Protein AF-A0A1N6GEG0-F1 (afdb_monomer)

pLDDT: mean 94.25, std 6.32, range [64.06, 98.5]

Structure (mmCIF, N/CA/C/O backbone):
data_AF-A0A1N6GEG0-F1
#
_entry.id   AF-A0A1N6GEG0-F1
#
loop_
_atom_site.group_PDB
_atom_site.id
_atom_site.type_symbol
_atom_site.label_atom_id
_atom_site.label_alt_id
_atom_site.label_comp_id
_atom_site.label_asym_id
_atom_site.label_entity_id
_atom_site.label_seq_id
_atom_site.pdbx_PDB_ins_code
_atom_site.Cartn_x
_atom_site.Cartn_y
_atom_site.Cartn_z
_atom_site.occupancy
_atom_site.B_iso_or_equiv
_atom_site.auth_seq_id
_atom_site.auth_comp_id
_atom_site.auth_asym_id
_atom_site.auth_atom_id
_atom_site.pdbx_PDB_model_num
ATOM 1 N N . MET A 1 1 ? 0.188 -4.702 19.511 1.00 68.75 1 MET A N 1
ATOM 2 C CA . MET A 1 1 ? 0.345 -5.515 18.289 1.00 68.75 1 MET A CA 1
ATOM 3 C C . MET A 1 1 ? 1.797 -5.914 18.190 1.00 68.75 1 MET A C 1
ATOM 5 O O . MET A 1 1 ? 2.647 -5.086 18.499 1.00 68.75 1 MET A O 1
ATOM 9 N N . GLU A 1 2 ? 2.068 -7.158 17.812 1.00 83.69 2 GLU A N 1
ATOM 10 C CA . GLU A 1 2 ? 3.415 -7.536 17.383 1.00 83.69 2 GLU A CA 1
ATOM 11 C C . GLU A 1 2 ? 3.713 -6.841 16.046 1.00 83.69 2 GLU A C 1
ATOM 13 O O . GLU A 1 2 ? 2.795 -6.726 15.226 1.00 83.69 2 GLU A O 1
ATOM 18 N N . PRO A 1 3 ? 4.943 -6.354 15.819 1.00 87.31 3 PRO A N 1
ATOM 19 C CA . PRO A 1 3 ? 5.334 -5.847 14.512 1.00 87.31 3 PRO A CA 1
ATOM 20 C C . PRO A 1 3 ? 5.181 -6.929 13.439 1.00 87.31 3 PRO A C 1
ATOM 22 O O . PRO A 1 3 ? 5.507 -8.093 13.679 1.00 87.31 3 PRO A O 1
ATOM 25 N N . LEU A 1 4 ? 4.712 -6.538 12.254 1.00 93.06 4 LEU A N 1
ATOM 26 C CA . LEU A 1 4 ? 4.726 -7.420 11.088 1.00 93.06 4 LEU A CA 1
ATOM 27 C C . LEU A 1 4 ? 6.174 -7.694 10.676 1.00 93.06 4 LEU A C 1
ATOM 29 O O . LEU A 1 4 ? 7.019 -6.799 10.727 1.00 93.06 4 LEU A O 1
ATOM 33 N N . THR A 1 5 ? 6.451 -8.914 10.229 1.00 95.81 5 THR A N 1
ATOM 34 C CA . THR A 1 5 ? 7.721 -9.236 9.566 1.00 95.81 5 THR A CA 1
ATOM 35 C C . THR A 1 5 ? 7.554 -9.185 8.053 1.00 95.81 5 THR A C 1
ATOM 37 O O . THR A 1 5 ? 6.439 -9.190 7.533 1.00 95.81 5 THR A O 1
ATOM 40 N N . LEU A 1 6 ? 8.657 -9.147 7.312 1.00 96.94 6 LEU A N 1
ATOM 41 C CA . LEU A 1 6 ? 8.575 -9.269 5.859 1.00 96.94 6 LEU A CA 1
ATOM 42 C C . LEU A 1 6 ? 8.016 -10.647 5.482 1.00 96.94 6 LEU A C 1
ATOM 44 O O . LEU A 1 6 ? 8.382 -11.664 6.076 1.00 96.94 6 LEU A O 1
ATOM 48 N N . ALA A 1 7 ? 7.111 -10.664 4.508 1.00 97.69 7 ALA A N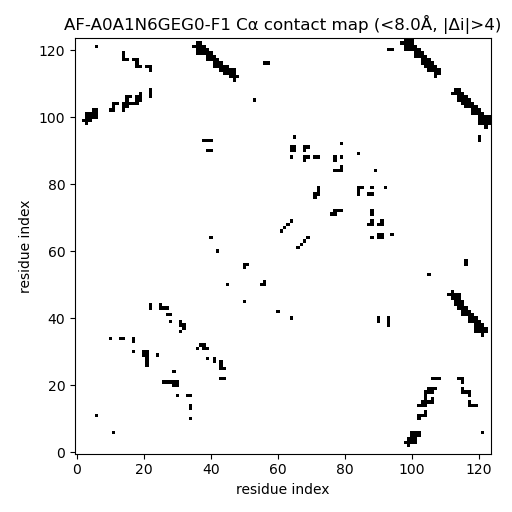 1
ATOM 49 C CA . ALA A 1 7 ? 6.661 -11.886 3.858 1.00 97.69 7 ALA A CA 1
ATOM 50 C C . ALA A 1 7 ? 7.811 -12.511 3.041 1.00 97.69 7 ALA A C 1
ATOM 52 O O . ALA A 1 7 ? 8.759 -11.793 2.696 1.00 97.69 7 ALA A O 1
ATOM 53 N N . PRO A 1 8 ? 7.739 -13.817 2.711 1.00 97.50 8 PRO A N 1
ATOM 54 C CA . PRO A 1 8 ? 8.738 -14.485 1.877 1.00 97.50 8 PRO A CA 1
ATOM 55 C C . PRO A 1 8 ? 8.991 -13.756 0.554 1.00 97.50 8 PRO A C 1
ATOM 57 O O . PRO A 1 8 ? 8.095 -13.097 0.030 1.00 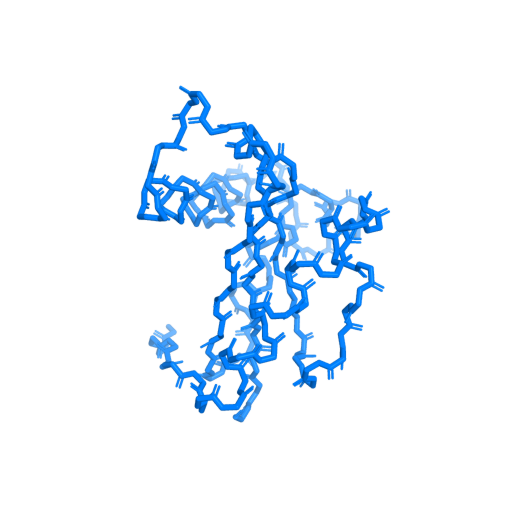97.50 8 PRO A O 1
ATOM 60 N N . GLU A 1 9 ? 10.186 -13.927 -0.015 1.00 97.56 9 GLU A N 1
ATOM 61 C CA . GLU A 1 9 ? 10.614 -13.254 -1.253 1.00 97.56 9 GLU A CA 1
ATOM 62 C C . GLU A 1 9 ? 9.605 -13.414 -2.400 1.00 97.56 9 GLU A C 1
ATOM 64 O O . GLU A 1 9 ? 9.265 -12.433 -3.050 1.00 97.56 9 GLU A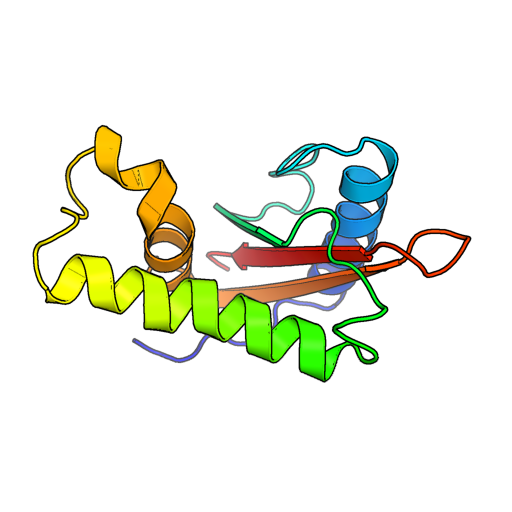 O 1
ATOM 69 N N . GLU A 1 10 ? 9.016 -14.603 -2.566 1.00 97.81 10 GLU A N 1
ATOM 70 C CA . GLU A 1 10 ? 7.952 -14.857 -3.550 1.00 97.81 10 GLU A CA 1
ATOM 71 C C . GLU A 1 10 ? 6.775 -13.871 -3.422 1.00 97.81 10 GLU A C 1
ATOM 73 O O . GLU A 1 10 ? 6.252 -13.378 -4.421 1.00 97.81 10 GLU A O 1
ATOM 78 N N . LYS A 1 11 ? 6.364 -13.548 -2.188 1.00 98.12 11 LYS A N 1
ATOM 79 C CA . LYS A 1 11 ? 5.290 -12.582 -1.929 1.00 98.12 11 LYS A CA 1
ATOM 80 C C . LYS A 1 11 ? 5.737 -11.154 -2.210 1.00 98.12 11 LYS A C 1
ATOM 82 O O . LYS A 1 11 ? 4.934 -10.397 -2.740 1.00 98.12 11 LYS A O 1
ATOM 87 N N . GLN A 1 12 ? 6.993 -10.809 -1.915 1.00 97.81 12 GLN A N 1
ATOM 88 C CA . GLN A 1 12 ? 7.559 -9.501 -2.269 1.00 97.81 12 GLN A CA 1
ATOM 89 C C . GLN A 1 12 ? 7.533 -9.302 -3.787 1.00 97.81 12 GLN A C 1
ATOM 91 O O . GLN A 1 12 ? 6.917 -8.359 -4.275 1.00 97.81 12 GLN A O 1
ATOM 96 N N . THR A 1 13 ? 8.082 -10.261 -4.541 1.00 98.06 13 THR A N 1
ATOM 97 C CA . THR A 1 13 ? 8.097 -10.223 -6.009 1.00 98.06 13 THR A CA 1
ATOM 98 C C . THR A 1 13 ? 6.690 -10.199 -6.601 1.00 98.06 13 THR A C 1
ATOM 100 O O . THR A 1 13 ? 6.438 -9.492 -7.577 1.00 98.06 13 THR A O 1
ATOM 103 N N . CYS A 1 14 ? 5.750 -10.949 -6.018 1.00 98.31 14 CYS A N 1
ATOM 104 C CA . CYS A 1 14 ? 4.364 -10.908 -6.464 1.00 98.31 14 CYS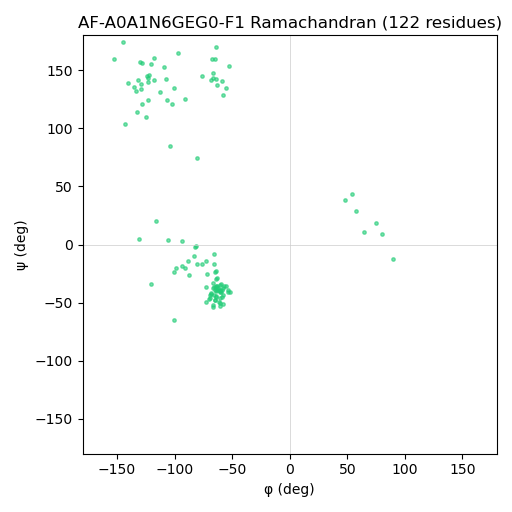 A CA 1
ATOM 105 C C . CYS A 1 14 ? 3.738 -9.525 -6.238 1.00 98.31 14 CYS A C 1
ATOM 107 O O . CYS A 1 14 ? 3.103 -9.001 -7.149 1.00 98.31 14 CYS A O 1
ATOM 109 N N . THR A 1 15 ? 3.944 -8.905 -5.071 1.00 98.12 15 THR A N 1
ATOM 110 C CA . THR A 1 15 ? 3.414 -7.566 -4.779 1.00 98.12 15 THR A CA 1
ATOM 111 C C . THR A 1 15 ? 4.040 -6.485 -5.665 1.00 98.12 15 THR A C 1
ATOM 113 O O . THR A 1 15 ? 3.319 -5.588 -6.103 1.00 98.12 15 THR A O 1
ATOM 116 N N . ASP A 1 16 ? 5.330 -6.582 -6.005 1.00 97.12 16 ASP A N 1
ATOM 117 C CA . ASP A 1 16 ? 5.960 -5.713 -7.011 1.00 97.12 16 ASP A CA 1
ATOM 118 C C . ASP A 1 16 ? 5.259 -5.829 -8.368 1.00 97.12 16 ASP A C 1
ATOM 120 O O . ASP A 1 16 ? 4.831 -4.822 -8.941 1.00 97.12 16 ASP A O 1
ATOM 124 N N . LYS A 1 17 ? 5.077 -7.063 -8.861 1.00 98.00 17 LYS A N 1
ATOM 125 C CA . LYS A 1 17 ? 4.381 -7.310 -10.130 1.00 98.00 17 LYS A CA 1
ATOM 126 C C . LYS A 1 17 ? 2.952 -6.767 -10.090 1.00 98.00 17 LYS A C 1
ATOM 128 O O . LYS A 1 17 ? 2.524 -6.100 -11.025 1.00 98.00 17 LYS A O 1
ATOM 133 N N . GLN A 1 18 ? 2.240 -7.021 -8.999 1.00 98.00 18 GLN A N 1
ATOM 134 C CA . GLN A 1 18 ? 0.871 -6.570 -8.799 1.00 98.00 18 GLN A CA 1
ATOM 135 C C . GLN A 1 18 ? 0.756 -5.041 -8.844 1.00 98.00 18 GLN A C 1
ATOM 137 O O . GLN A 1 18 ? -0.165 -4.523 -9.465 1.00 98.00 18 GLN A O 1
ATOM 142 N N . ALA A 1 19 ? 1.703 -4.311 -8.243 1.00 97.38 19 ALA A N 1
ATOM 143 C CA . ALA A 1 19 ? 1.747 -2.852 -8.341 1.00 97.38 19 ALA A CA 1
ATOM 144 C C . ALA A 1 19 ? 1.943 -2.380 -9.793 1.00 97.38 19 ALA A C 1
ATOM 146 O O . ALA A 1 19 ? 1.344 -1.388 -10.204 1.00 97.38 19 ALA A O 1
ATOM 147 N N . GLY A 1 20 ? 2.752 -3.094 -10.580 1.00 96.94 20 GLY A N 1
ATOM 148 C CA . GLY A 1 20 ? 2.922 -2.819 -12.006 1.00 96.94 20 GLY A CA 1
ATOM 149 C C . GLY A 1 20 ? 1.677 -3.120 -12.839 1.00 96.94 20 GLY A C 1
ATOM 150 O O . GLY A 1 20 ? 1.309 -2.313 -13.693 1.00 96.94 20 GLY A O 1
ATOM 151 N N . ASP A 1 21 ? 0.996 -4.229 -12.562 1.00 97.69 21 ASP A N 1
ATOM 152 C CA . ASP A 1 21 ? -0.244 -4.596 -13.248 1.00 97.69 21 ASP A CA 1
ATOM 153 C C . ASP A 1 21 ? -1.372 -3.592 -12.926 1.00 97.69 21 ASP A C 1
ATOM 155 O O . ASP A 1 21 ? -2.058 -3.109 -13.828 1.00 97.69 21 ASP A O 1
ATOM 159 N N . ASP A 1 22 ? -1.517 -3.197 -11.655 1.00 97.69 22 ASP A N 1
ATOM 160 C CA . ASP A 1 22 ? -2.492 -2.186 -11.224 1.00 97.69 22 ASP A CA 1
ATOM 161 C C . ASP A 1 22 ? -2.201 -0.803 -11.833 1.00 97.69 22 ASP A C 1
ATOM 163 O O . ASP A 1 22 ? -3.131 -0.078 -12.203 1.00 97.69 22 ASP A O 1
ATOM 167 N N . LEU A 1 23 ? -0.919 -0.443 -11.986 1.00 96.81 23 LEU A N 1
ATOM 168 C CA . LEU A 1 23 ? -0.504 0.768 -12.695 1.00 96.81 23 LEU A CA 1
ATOM 169 C C . LEU A 1 23 ? -0.886 0.716 -14.177 1.00 96.81 23 LEU A C 1
ATOM 171 O O . LEU A 1 23 ? -1.395 1.705 -14.706 1.00 96.81 23 LEU A O 1
ATOM 175 N N . ALA A 1 24 ? -0.640 -0.415 -14.842 1.00 96.00 24 ALA A N 1
ATOM 176 C CA . ALA A 1 24 ? -0.930 -0.600 -16.261 1.00 96.00 24 ALA A CA 1
ATOM 177 C C . ALA A 1 24 ? -2.438 -0.534 -16.553 1.00 96.00 24 ALA A C 1
ATOM 179 O O . ALA A 1 24 ? -2.853 0.079 -17.537 1.00 96.00 24 ALA A O 1
ATOM 180 N N . GLU A 1 25 ? -3.261 -1.106 -15.672 1.00 96.31 25 GLU A N 1
ATOM 181 C CA . GLU A 1 25 ? -4.724 -1.036 -15.764 1.00 96.31 25 GLU A CA 1
ATOM 182 C C . GLU A 1 25 ? -5.316 0.253 -15.186 1.00 96.31 25 GLU A C 1
ATOM 184 O O . GLU A 1 25 ? -6.504 0.529 -15.369 1.00 96.31 25 GLU A O 1
ATOM 189 N N . ASN A 1 26 ? -4.499 1.054 -14.496 1.00 95.31 26 ASN A N 1
ATOM 190 C CA . ASN A 1 26 ? -4.919 2.261 -13.797 1.00 95.31 26 ASN A CA 1
ATOM 191 C C . ASN A 1 26 ? -6.080 1.991 -12.814 1.00 95.31 26 ASN A C 1
ATOM 193 O O . ASN A 1 26 ? -7.050 2.754 -12.740 1.00 95.31 26 ASN A O 1
ATOM 197 N N . LYS A 1 27 ? -5.996 0.888 -12.060 1.00 95.94 27 LYS A N 1
ATOM 198 C CA . LYS A 1 27 ? -7.084 0.397 -11.207 1.00 95.94 27 LYS A CA 1
ATOM 199 C C . LYS A 1 27 ? -6.586 0.032 -9.810 1.00 95.94 27 LYS A C 1
ATOM 201 O O . LYS A 1 27 ? -5.846 -0.928 -9.633 1.00 95.94 27 LYS A O 1
ATOM 206 N N . ALA A 1 28 ? -7.048 0.777 -8.801 1.00 92.88 28 ALA A N 1
ATOM 207 C CA . ALA A 1 28 ? -6.842 0.424 -7.393 1.00 92.88 28 ALA A CA 1
ATOM 208 C C . ALA A 1 28 ? -7.425 -0.958 -7.109 1.00 92.88 28 ALA A C 1
ATOM 210 O O . ALA A 1 28 ? -8.582 -1.217 -7.450 1.00 92.88 28 ALA A O 1
ATOM 211 N N . HIS A 1 29 ? -6.611 -1.826 -6.504 1.00 94.50 29 HIS A N 1
ATOM 212 C CA . HIS A 1 29 ? -6.976 -3.208 -6.201 1.00 94.50 29 HIS A CA 1
ATOM 213 C C . HIS A 1 29 ? -7.382 -4.021 -7.444 1.00 94.50 29 HIS A C 1
ATOM 215 O O . HIS A 1 29 ? -8.206 -4.933 -7.344 1.00 94.50 29 HIS A O 1
ATOM 221 N N . GLY A 1 30 ? -6.841 -3.695 -8.626 1.00 94.94 30 GLY A N 1
ATOM 222 C CA . GLY A 1 30 ? -7.160 -4.377 -9.884 1.00 94.94 30 GLY A CA 1
ATOM 223 C C . GLY A 1 30 ? -6.874 -5.875 -9.829 1.00 94.94 30 GLY A C 1
ATOM 224 O O . GLY A 1 30 ? -7.685 -6.672 -10.302 1.00 94.94 30 GLY A O 1
ATOM 225 N N . HIS A 1 31 ? -5.788 -6.235 -9.147 1.00 97.12 31 HIS A N 1
ATOM 226 C CA . HIS A 1 31 ? -5.293 -7.602 -9.015 1.00 97.12 31 HIS A CA 1
ATOM 227 C C . HIS A 1 31 ? -5.315 -8.119 -7.574 1.00 97.12 31 HIS A C 1
ATOM 229 O O . HIS A 1 31 ? -4.578 -9.050 -7.243 1.00 97.12 31 HIS A O 1
ATOM 235 N N . PHE A 1 32 ? -6.120 -7.519 -6.692 1.00 97.38 32 PHE A N 1
ATOM 236 C CA . PHE A 1 32 ? -6.207 -7.933 -5.291 1.00 97.38 32 PHE A CA 1
ATOM 237 C C . PHE A 1 32 ? -6.542 -9.429 -5.147 1.00 97.38 32 PHE A C 1
ATOM 239 O O . PHE A 1 32 ? -7.430 -9.963 -5.811 1.00 97.38 32 PHE A O 1
ATOM 246 N N . GLY A 1 33 ? -5.815 -10.104 -4.259 1.00 96.69 33 GLY A N 1
ATOM 247 C CA . GLY A 1 33 ? -5.903 -11.535 -3.980 1.00 96.69 33 GLY A CA 1
ATOM 248 C C . GLY A 1 33 ? -4.984 -12.405 -4.842 1.00 96.69 33 GLY A C 1
ATOM 249 O O . GLY A 1 33 ? -4.777 -13.571 -4.502 1.00 96.69 33 GLY A O 1
ATOM 250 N N . ALA A 1 34 ? -4.385 -11.869 -5.913 1.00 97.00 34 ALA A N 1
ATOM 251 C CA . ALA A 1 34 ? -3.512 -12.633 -6.808 1.00 97.00 34 ALA A CA 1
ATOM 252 C C . ALA A 1 34 ? -2.244 -13.160 -6.112 1.00 97.00 34 ALA A C 1
ATOM 254 O O . ALA A 1 34 ? -1.744 -14.226 -6.470 1.00 97.00 34 ALA A O 1
ATOM 255 N N . CYS A 1 35 ? -1.757 -12.461 -5.083 1.00 97.31 35 CYS A N 1
ATOM 256 C CA . CYS A 1 35 ? -0.607 -12.885 -4.289 1.00 97.31 35 CYS A CA 1
ATOM 257 C C . CYS A 1 35 ? -1.010 -13.670 -3.034 1.00 97.31 35 CYS A C 1
ATOM 259 O O . CYS A 1 35 ? -0.139 -14.082 -2.265 1.00 97.31 35 CYS A O 1
ATOM 261 N N . GLY A 1 36 ? -2.302 -13.935 -2.813 1.00 97.19 36 GLY A N 1
ATOM 262 C CA . GLY A 1 36 ? -2.819 -14.615 -1.621 1.00 97.19 36 GLY A CA 1
ATOM 263 C C . GLY A 1 36 ? -2.833 -13.747 -0.357 1.00 97.19 36 GLY A C 1
ATOM 264 O O . GLY A 1 36 ? -2.876 -14.275 0.756 1.00 97.19 36 GLY A O 1
ATOM 265 N N . GLU A 1 37 ? -2.754 -12.430 -0.514 1.00 97.88 37 GLU A N 1
ATOM 266 C CA . GLU A 1 37 ? -2.925 -11.454 0.553 1.00 97.88 37 GLU A CA 1
ATOM 267 C C . GLU A 1 37 ? -4.365 -11.442 1.080 1.00 97.88 37 GLU A C 1
ATOM 269 O O . GLU A 1 37 ? -5.325 -11.698 0.356 1.00 97.88 37 GLU A O 1
ATOM 274 N N . GLY A 1 38 ? -4.520 -11.166 2.375 1.00 97.25 38 GLY A N 1
ATOM 275 C CA . GLY A 1 38 ? -5.833 -11.032 3.011 1.00 97.25 38 GLY A CA 1
ATOM 276 C C . GLY A 1 38 ? -6.368 -9.600 3.003 1.00 97.25 38 GLY A C 1
ATOM 277 O O . GLY A 1 38 ? -7.571 -9.407 3.155 1.00 97.25 38 GLY A O 1
ATOM 278 N N . ALA A 1 39 ? -5.481 -8.619 2.835 1.00 97.50 39 ALA A N 1
ATOM 279 C CA . ALA A 1 39 ? -5.801 -7.211 2.637 1.00 97.50 39 ALA A CA 1
ATOM 280 C C . ALA A 1 39 ? -4.688 -6.524 1.846 1.00 97.50 39 ALA A C 1
ATOM 282 O O . ALA A 1 39 ? -3.547 -6.994 1.825 1.00 97.50 39 ALA A O 1
ATOM 283 N N . GLN A 1 40 ? -5.031 -5.389 1.244 1.00 98.06 40 GLN A N 1
ATOM 284 C CA . GLN A 1 40 ? -4.110 -4.546 0.504 1.00 98.06 40 GLN A CA 1
ATOM 285 C C . GLN A 1 40 ? -4.415 -3.077 0.780 1.00 98.06 40 GLN A C 1
ATOM 287 O O . GLN A 1 40 ? -5.576 -2.672 0.790 1.00 98.06 40 GLN A O 1
ATOM 292 N N . ASN A 1 41 ? -3.364 -2.281 0.942 1.00 98.06 41 ASN A N 1
ATOM 293 C CA . ASN A 1 41 ? -3.444 -0.833 0.820 1.00 98.06 41 ASN A CA 1
ATOM 294 C C . ASN A 1 41 ? -2.768 -0.406 -0.478 1.00 98.06 41 ASN A C 1
ATOM 296 O O . ASN A 1 41 ? -1.730 -0.965 -0.835 1.00 98.06 41 ASN A O 1
ATOM 300 N N . SER A 1 42 ? -3.331 0.595 -1.152 1.00 96.44 42 SER A N 1
ATOM 301 C CA . SER A 1 42 ? -2.806 1.076 -2.428 1.00 96.44 42 SER A CA 1
ATOM 302 C C . SER A 1 42 ? -2.629 2.592 -2.419 1.00 96.44 42 SER A C 1
ATOM 304 O O . SER A 1 42 ? -3.517 3.341 -2.025 1.00 96.44 42 SER A O 1
ATOM 306 N N . GLY A 1 43 ? -1.471 3.045 -2.891 1.00 94.75 43 GLY A N 1
ATOM 307 C CA . GLY A 1 43 ? -1.164 4.422 -3.256 1.00 94.75 43 GLY A CA 1
ATOM 308 C C . GLY A 1 43 ? -1.161 4.563 -4.780 1.00 94.75 43 GLY A C 1
ATOM 309 O O . GLY A 1 43 ? -0.095 4.435 -5.389 1.00 94.75 43 GLY A O 1
ATOM 310 N N . PRO A 1 44 ? -2.328 4.777 -5.417 1.00 94.06 44 PRO A N 1
ATOM 311 C CA . PRO A 1 44 ? -2.448 4.794 -6.870 1.00 94.06 44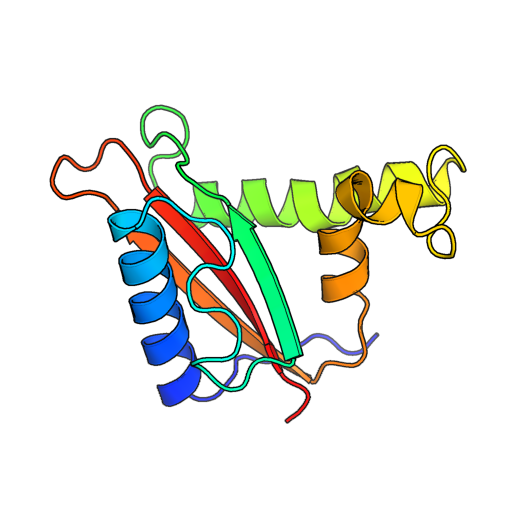 PRO A CA 1
ATOM 312 C C . PRO A 1 44 ? -1.916 6.096 -7.484 1.00 94.06 44 PRO A C 1
ATOM 314 O O . PRO A 1 44 ? -2.127 7.180 -6.939 1.00 94.06 44 PRO A O 1
ATOM 317 N N . ASN A 1 45 ? -1.305 5.999 -8.668 1.00 90.44 45 ASN A N 1
ATOM 318 C CA . ASN A 1 45 ? -0.902 7.129 -9.523 1.00 90.44 45 ASN A CA 1
ATOM 319 C C . ASN A 1 45 ? -0.150 8.270 -8.818 1.00 90.44 45 ASN A C 1
ATOM 321 O O . ASN A 1 45 ? -0.359 9.448 -9.135 1.00 90.44 45 ASN A O 1
ATOM 325 N N . PHE A 1 46 ? 0.731 7.956 -7.873 1.00 90.62 46 PHE A N 1
ATOM 326 C CA . PHE A 1 46 ? 1.499 8.993 -7.199 1.00 90.62 46 PHE A CA 1
ATOM 327 C C . PHE A 1 46 ? 2.417 9.712 -8.191 1.00 90.62 46 PHE A C 1
ATOM 329 O O . PHE A 1 46 ? 2.974 9.101 -9.102 1.00 90.62 46 PHE A O 1
ATOM 336 N N . ASN A 1 47 ? 2.574 11.024 -8.027 1.00 89.31 47 ASN A N 1
ATOM 337 C CA . ASN A 1 47 ? 3.399 11.829 -8.920 1.00 89.31 47 ASN A CA 1
ATOM 338 C C . ASN A 1 47 ? 4.838 11.907 -8.395 1.00 89.31 47 ASN A C 1
ATOM 340 O O . ASN A 1 47 ? 5.078 12.361 -7.272 1.00 89.31 47 ASN A O 1
ATOM 344 N N . THR A 1 48 ? 5.802 11.526 -9.229 1.00 83.69 48 THR A N 1
ATOM 345 C CA . THR A 1 48 ? 7.224 11.477 -8.855 1.00 83.69 48 THR A CA 1
ATOM 346 C C . THR A 1 48 ? 7.882 12.853 -8.730 1.00 83.69 48 THR A C 1
ATOM 348 O O . THR A 1 48 ? 8.931 12.983 -8.102 1.00 83.69 48 THR A O 1
ATOM 351 N N . SER A 1 49 ? 7.253 13.924 -9.234 1.00 81.00 49 SER A N 1
ATOM 352 C CA . SER A 1 49 ? 7.736 15.297 -9.001 1.00 81.00 49 SER A CA 1
ATOM 353 C C . SER A 1 49 ? 7.660 15.716 -7.528 1.00 81.00 49 SER A C 1
ATOM 355 O O . SER A 1 49 ? 8.434 16.571 -7.101 1.00 81.00 49 SER A O 1
ATOM 357 N N . TRP A 1 50 ? 6.785 15.077 -6.744 1.00 64.06 50 TRP A N 1
ATOM 358 C CA . TRP A 1 50 ? 6.613 15.326 -5.310 1.00 64.06 50 TRP A CA 1
ATOM 359 C C . TRP A 1 50 ? 7.348 14.297 -4.440 1.00 64.06 50 TRP A C 1
ATOM 361 O O . TRP A 1 50 ? 7.594 14.568 -3.267 1.00 64.06 50 TRP A O 1
ATOM 371 N N . ARG A 1 51 ? 7.681 13.120 -4.990 1.00 69.50 51 ARG A N 1
ATOM 372 C CA . ARG A 1 51 ? 8.277 11.980 -4.275 1.00 69.50 51 ARG A CA 1
ATOM 373 C C . ARG A 1 51 ? 9.299 11.292 -5.178 1.00 69.50 51 ARG A C 1
ATOM 375 O O . ARG A 1 51 ? 8.924 10.604 -6.124 1.00 69.50 51 ARG A O 1
ATOM 382 N N . LYS A 1 52 ? 10.586 11.517 -4.921 1.00 67.94 52 LYS A N 1
ATOM 383 C CA . LYS A 1 52 ? 11.677 11.177 -5.848 1.00 67.94 52 LYS A CA 1
ATOM 384 C C . LYS A 1 52 ? 12.280 9.804 -5.583 1.00 67.94 52 LYS A C 1
ATOM 386 O O . LYS A 1 52 ? 12.953 9.263 -6.455 1.00 67.94 52 LYS A O 1
ATOM 391 N N . THR A 1 53 ? 12.059 9.245 -4.396 1.00 83.12 53 THR A N 1
ATOM 392 C CA . THR A 1 53 ? 12.600 7.940 -3.998 1.00 83.12 53 THR A CA 1
ATOM 393 C C . THR A 1 53 ? 11.513 7.013 -3.466 1.00 83.12 53 THR A C 1
ATOM 395 O O . THR A 1 53 ? 10.493 7.468 -2.949 1.00 83.12 53 THR A O 1
ATOM 398 N N . ALA A 1 54 ? 11.760 5.702 -3.541 1.00 84.31 54 ALA A N 1
ATOM 399 C CA . ALA A 1 54 ? 10.885 4.687 -2.955 1.00 84.31 54 ALA A CA 1
ATOM 400 C C . ALA A 1 54 ? 10.612 4.941 -1.461 1.00 84.31 54 ALA A C 1
ATOM 402 O O . ALA A 1 54 ? 9.475 4.802 -1.027 1.00 84.31 54 ALA A O 1
ATOM 403 N N . ILE A 1 55 ? 11.627 5.392 -0.711 1.00 88.69 55 ILE A N 1
ATOM 404 C CA . ILE A 1 55 ? 11.522 5.711 0.721 1.00 88.69 55 ILE A CA 1
ATOM 405 C C . ILE A 1 55 ? 10.568 6.888 0.953 1.00 88.69 55 ILE A C 1
ATOM 407 O O . ILE A 1 55 ? 9.669 6.809 1.782 1.00 88.69 55 ILE A O 1
ATOM 411 N N . GLU A 1 56 ? 10.717 7.979 0.197 1.00 89.50 56 GLU A N 1
ATOM 412 C CA . GLU A 1 56 ? 9.841 9.147 0.349 1.00 89.50 56 GLU A CA 1
ATOM 413 C C . GLU A 1 56 ? 8.383 8.828 0.015 1.00 89.50 56 GLU A C 1
ATOM 415 O O . GLU A 1 56 ? 7.482 9.410 0.622 1.00 89.50 56 GLU A O 1
ATOM 420 N N . VAL A 1 57 ? 8.151 7.953 -0.970 1.00 90.19 57 VAL A N 1
ATOM 421 C CA . VAL A 1 57 ? 6.816 7.454 -1.321 1.00 90.19 57 VAL A CA 1
ATOM 422 C C . VAL A 1 57 ? 6.267 6.610 -0.176 1.00 90.19 57 VAL A C 1
ATOM 424 O O . VAL A 1 57 ? 5.177 6.904 0.317 1.00 90.19 57 VAL A O 1
ATOM 427 N N . SER A 1 58 ? 7.014 5.596 0.269 1.00 91.75 58 SER A N 1
ATOM 428 C CA . SER A 1 58 ? 6.554 4.678 1.309 1.00 91.75 58 SER A CA 1
ATOM 429 C C . SER A 1 58 ? 6.269 5.405 2.616 1.00 91.75 58 SER A C 1
ATOM 431 O O . SER A 1 58 ? 5.192 5.219 3.169 1.00 91.75 58 SER A O 1
ATOM 433 N N . ASP A 1 59 ? 7.154 6.293 3.076 1.00 92.62 59 ASP A N 1
ATOM 434 C CA . ASP A 1 59 ? 6.959 7.035 4.328 1.00 92.62 59 ASP A CA 1
ATOM 435 C C . ASP A 1 59 ? 5.691 7.889 4.285 1.00 92.62 59 ASP A C 1
ATOM 437 O O . ASP A 1 59 ? 4.935 7.956 5.252 1.00 92.62 59 ASP A O 1
ATOM 441 N N . ALA A 1 60 ? 5.425 8.524 3.144 1.00 92.50 60 ALA A N 1
ATOM 442 C CA . ALA A 1 60 ? 4.255 9.371 2.970 1.00 92.50 60 ALA A CA 1
ATOM 443 C C . ALA A 1 60 ? 2.951 8.586 3.018 1.00 92.50 60 ALA A C 1
ATOM 445 O O . ALA A 1 60 ? 2.032 8.948 3.750 1.00 92.50 60 ALA A O 1
ATOM 446 N N . TYR A 1 61 ? 2.877 7.527 2.211 1.00 94.94 61 TYR A N 1
ATOM 447 C CA . TYR A 1 61 ? 1.678 6.714 2.110 1.00 94.94 61 TYR A CA 1
ATOM 448 C C . TYR A 1 61 ? 1.439 5.944 3.401 1.00 94.94 61 TYR A C 1
ATOM 450 O O . TYR A 1 61 ? 0.318 5.950 3.892 1.00 94.94 61 TYR A O 1
ATOM 458 N N . LEU A 1 62 ? 2.480 5.363 4.003 1.00 95.81 62 LEU A N 1
ATOM 459 C CA . LEU A 1 62 ? 2.355 4.663 5.280 1.00 95.81 62 LEU A CA 1
ATOM 460 C C . LEU A 1 62 ? 1.937 5.609 6.406 1.00 95.81 62 LEU A C 1
ATOM 462 O O . LEU A 1 62 ? 1.090 5.234 7.212 1.00 95.81 62 LEU A O 1
ATOM 466 N N . LYS A 1 63 ? 2.460 6.842 6.444 1.00 96.50 63 LYS A N 1
ATOM 467 C CA . LYS A 1 63 ? 2.001 7.850 7.405 1.00 96.50 63 LYS A CA 1
ATOM 468 C C . LYS A 1 63 ? 0.523 8.182 7.209 1.00 96.50 63 LYS A C 1
ATOM 470 O O . LYS A 1 63 ? -0.223 8.151 8.178 1.00 96.50 63 LYS A O 1
ATOM 475 N N . MET A 1 64 ? 0.096 8.464 5.982 1.00 96.50 64 MET A N 1
ATOM 476 C CA . MET A 1 64 ? -1.303 8.786 5.690 1.00 96.50 64 MET A CA 1
ATOM 477 C C . MET A 1 64 ? -2.238 7.624 6.060 1.00 96.50 64 MET A C 1
ATOM 479 O O . MET A 1 64 ? -3.201 7.805 6.797 1.00 96.50 64 MET A O 1
ATOM 483 N N . MET A 1 65 ? -1.910 6.415 5.603 1.00 97.38 65 MET A N 1
ATOM 484 C CA . MET A 1 65 ? -2.689 5.196 5.841 1.00 97.38 65 MET A CA 1
ATOM 485 C C . MET A 1 65 ? -2.753 4.804 7.321 1.00 97.38 65 MET A C 1
ATOM 487 O O . MET A 1 65 ? -3.711 4.164 7.745 1.00 97.38 65 MET A O 1
ATOM 491 N N . TRP A 1 66 ? -1.727 5.140 8.109 1.00 96.88 66 TRP A N 1
ATOM 492 C CA . TRP A 1 66 ? -1.669 4.796 9.525 1.00 96.88 66 TRP A CA 1
ATOM 493 C C . TRP A 1 66 ? -2.038 5.959 10.435 1.00 96.88 66 TRP A C 1
ATOM 495 O O . TRP A 1 66 ? -3.012 5.861 11.168 1.00 96.88 66 TRP A O 1
ATOM 505 N N . GLU A 1 67 ? -1.244 7.027 10.453 1.00 97.94 67 GLU A N 1
ATOM 506 C CA . GLU A 1 67 ? -1.377 8.122 11.415 1.00 97.94 67 GLU A CA 1
ATOM 507 C C . GLU A 1 67 ? -2.601 8.987 11.131 1.00 97.94 67 GLU A C 1
ATOM 509 O O . GLU A 1 67 ? -3.390 9.225 12.049 1.00 97.94 67 GLU A O 1
ATOM 514 N N . ASP A 1 68 ? -2.780 9.421 9.881 1.00 98.12 68 ASP A N 1
ATOM 515 C CA . ASP A 1 68 ? -3.847 10.361 9.528 1.00 98.12 68 ASP A CA 1
ATOM 516 C C . ASP A 1 68 ? -5.221 9.678 9.645 1.00 98.12 68 ASP A C 1
ATOM 518 O O . ASP A 1 68 ? -6.123 10.194 10.306 1.00 98.12 68 ASP A O 1
ATOM 522 N N . GLU A 1 69 ? -5.368 8.463 9.109 1.00 98.38 69 GLU A N 1
ATOM 523 C CA . GLU A 1 69 ? -6.611 7.689 9.238 1.00 98.38 69 GLU A CA 1
ATOM 524 C C . GLU A 1 69 ? -6.902 7.258 10.685 1.00 98.38 69 GLU A C 1
ATOM 526 O O . GLU A 1 69 ? -8.051 7.297 11.136 1.00 98.38 69 GLU A O 1
ATOM 531 N N . LYS A 1 70 ? -5.874 6.900 11.467 1.00 97.81 70 LYS A N 1
ATOM 532 C CA . LYS A 1 70 ? -6.045 6.632 12.902 1.00 97.81 70 LYS A CA 1
ATOM 533 C C . LYS A 1 70 ? -6.545 7.866 13.641 1.00 97.81 70 LYS A C 1
ATOM 535 O O . LYS A 1 70 ? -7.369 7.715 14.543 1.00 97.81 70 LYS A O 1
ATOM 540 N N . ALA A 1 71 ? -6.065 9.060 13.288 1.00 98.38 71 ALA A N 1
ATOM 541 C CA . ALA A 1 71 ? -6.502 10.298 13.920 1.00 98.38 71 ALA A CA 1
ATOM 542 C C . ALA A 1 71 ? -8.019 10.486 13.772 1.00 98.38 71 ALA A C 1
ATOM 544 O O . ALA A 1 71 ? -8.675 10.754 14.780 1.00 98.38 71 ALA A O 1
ATOM 545 N N . LEU A 1 72 ? -8.573 10.226 12.579 1.00 98.44 72 LEU A N 1
ATOM 546 C CA . LEU A 1 72 ? -10.017 10.274 12.301 1.00 98.44 72 LEU A CA 1
ATOM 547 C C . LEU A 1 72 ? -10.828 9.320 13.191 1.00 98.44 72 LEU A C 1
ATOM 549 O O . LEU A 1 72 ? -11.909 9.669 13.665 1.00 98.44 72 LEU A O 1
ATOM 553 N N . VAL A 1 73 ? -10.298 8.122 13.455 1.00 97.69 73 VAL A N 1
ATOM 554 C CA . VAL A 1 73 ? -10.935 7.160 14.368 1.00 97.69 73 VAL A CA 1
ATOM 555 C C . VAL A 1 73 ? -10.849 7.631 15.817 1.00 97.69 73 VAL A C 1
ATOM 557 O O . VAL A 1 73 ? -11.828 7.592 16.557 1.00 97.69 73 VAL A O 1
ATOM 560 N N . THR A 1 74 ? -9.671 8.078 16.254 1.00 97.62 74 THR A N 1
ATOM 561 C CA . THR A 1 74 ? -9.450 8.460 17.658 1.00 97.62 74 THR A CA 1
ATOM 562 C C . THR A 1 74 ? -10.131 9.768 18.052 1.00 97.62 74 THR A C 1
ATOM 564 O O . THR A 1 74 ? -10.443 9.945 19.227 1.00 97.62 74 THR A O 1
ATOM 567 N N . SER A 1 75 ? -10.380 10.667 17.096 1.00 98.00 75 SER A N 1
ATOM 568 C CA . SER A 1 75 ? -11.159 11.891 17.311 1.00 98.00 75 SER A CA 1
ATOM 569 C C . SER A 1 75 ? -12.666 11.629 17.381 1.00 98.00 75 SER A C 1
ATOM 571 O O . SER A 1 75 ? -13.408 12.487 17.856 1.00 98.00 75 SER A O 1
ATOM 573 N N . GLY A 1 76 ? -13.119 10.457 16.919 1.00 97.62 76 GLY A N 1
ATOM 574 C CA . GLY A 1 76 ? -14.532 10.120 16.766 1.00 97.62 76 GLY A CA 1
ATOM 575 C C . GLY A 1 76 ? -15.175 10.685 15.496 1.00 97.62 76 GLY A C 1
ATOM 576 O O . GLY A 1 76 ? -16.391 10.599 15.358 1.00 97.62 76 GLY A O 1
ATOM 577 N N . GLU A 1 77 ? -14.391 11.254 14.571 1.00 98.06 77 GLU A N 1
ATOM 578 C CA . GLU A 1 77 ? -14.893 11.708 13.266 1.00 98.06 77 GLU A CA 1
ATOM 579 C C . GLU A 1 77 ? -15.356 10.533 12.395 1.00 98.06 77 GLU A C 1
ATOM 581 O O . GLU A 1 77 ? -16.308 10.672 11.629 1.00 98.06 77 GLU A O 1
ATOM 586 N N . ARG A 1 78 ? -14.693 9.377 12.531 1.00 98.19 78 ARG A N 1
ATOM 587 C CA . ARG A 1 78 ? -14.992 8.140 11.800 1.00 98.19 78 ARG A CA 1
ATOM 588 C C . ARG A 1 78 ? -15.134 6.964 12.756 1.00 98.19 78 ARG A C 1
ATOM 590 O O . ARG A 1 78 ? -14.334 6.806 13.678 1.00 98.19 78 ARG A O 1
ATOM 597 N N . ASP A 1 79 ? -16.129 6.117 12.524 1.00 97.25 79 ASP A N 1
ATOM 598 C CA . ASP A 1 79 ? -16.399 4.929 13.330 1.00 97.25 79 ASP A CA 1
ATOM 599 C C . ASP A 1 79 ? -15.895 3.663 12.612 1.00 97.25 79 ASP A C 1
ATOM 601 O O . ASP A 1 79 ? -16.374 3.333 11.527 1.00 97.25 79 ASP A O 1
ATOM 605 N N . PRO A 1 80 ? -14.970 2.889 13.212 1.00 96.50 80 PRO A N 1
ATOM 606 C CA . PRO A 1 80 ? -14.443 1.665 12.611 1.00 96.50 80 PRO A CA 1
ATOM 607 C C . PRO A 1 80 ? -15.480 0.544 12.449 1.00 96.50 80 PRO A C 1
ATOM 609 O O . PRO A 1 80 ? -15.151 -0.480 11.854 1.00 96.50 80 PRO A O 1
ATOM 612 N N . ASN A 1 81 ? -16.691 0.702 12.993 1.00 96.25 81 ASN A N 1
ATOM 613 C CA . ASN A 1 81 ? -17.783 -0.266 12.887 1.00 96.25 81 ASN A CA 1
ATOM 614 C C . ASN A 1 81 ? -18.887 0.170 11.911 1.00 96.25 81 ASN A C 1
ATOM 616 O O . ASN A 1 81 ? -19.904 -0.518 11.815 1.00 96.25 81 ASN A O 1
ATOM 620 N N . LYS A 1 82 ? -18.723 1.303 11.216 1.00 96.81 82 LYS A N 1
ATOM 621 C CA . LYS A 1 82 ? -19.669 1.776 10.203 1.00 96.81 82 LYS A CA 1
ATOM 622 C C . LYS A 1 82 ? -19.098 1.595 8.805 1.00 96.81 82 LYS A C 1
ATOM 624 O O . LYS A 1 82 ? -18.054 2.150 8.474 1.00 96.81 82 LYS A O 1
ATOM 629 N N . ASP A 1 83 ? -19.836 0.886 7.959 1.00 94.81 83 ASP A N 1
ATOM 630 C CA . ASP A 1 83 ? -19.412 0.602 6.584 1.00 94.81 83 ASP A CA 1
ATOM 631 C C . ASP A 1 83 ? -19.211 1.881 5.750 1.00 94.81 83 ASP A C 1
ATOM 633 O O . ASP A 1 83 ? -18.294 1.952 4.935 1.00 94.81 83 ASP A O 1
ATOM 637 N N . GLU A 1 84 ? -20.020 2.919 5.988 1.00 96.69 84 GLU A N 1
ATOM 638 C CA . GLU A 1 84 ? -19.917 4.220 5.306 1.00 96.69 84 GLU A CA 1
ATOM 639 C C . GLU A 1 84 ? -18.604 4.964 5.589 1.00 96.69 84 GLU A C 1
ATOM 641 O O . GLU A 1 84 ? -18.174 5.786 4.780 1.00 96.69 84 GLU A O 1
ATOM 646 N N . ASP A 1 85 ? -17.936 4.647 6.701 1.00 97.44 85 ASP A N 1
ATOM 647 C CA . ASP A 1 85 ? -16.654 5.246 7.054 1.00 97.44 85 ASP A CA 1
ATOM 648 C C . ASP A 1 85 ? -15.466 4.477 6.461 1.00 97.44 85 ASP A C 1
ATOM 650 O O . ASP A 1 85 ? -14.363 5.023 6.391 1.00 97.44 85 ASP A O 1
ATOM 654 N N . TYR A 1 86 ? -15.668 3.251 5.959 1.00 95.00 86 TYR A N 1
ATOM 655 C CA . TYR A 1 86 ? -14.581 2.387 5.489 1.00 95.00 86 TYR A CA 1
ATOM 656 C C . TYR A 1 86 ? -13.722 3.042 4.398 1.00 95.00 86 TYR A C 1
ATOM 658 O O . TYR A 1 86 ? -12.506 2.882 4.403 1.00 95.00 86 TYR A O 1
ATOM 666 N N . SER A 1 87 ? -14.298 3.848 3.501 1.00 95.25 87 SER A N 1
ATOM 667 C CA . SER A 1 87 ? -13.520 4.546 2.463 1.00 95.25 87 SER A CA 1
ATOM 668 C C . SER A 1 87 ? -12.540 5.595 3.004 1.00 95.25 87 SER A C 1
ATOM 670 O O . SER A 1 87 ? -11.661 6.027 2.266 1.00 95.25 87 SER A O 1
ATOM 672 N N . TYR A 1 88 ? -12.695 6.029 4.258 1.00 97.31 88 TYR A N 1
ATOM 673 C CA . TYR A 1 88 ? -11.844 7.037 4.898 1.00 97.31 88 TYR A CA 1
ATOM 674 C C . TYR A 1 88 ? -10.787 6.441 5.824 1.00 97.31 88 TYR A C 1
ATOM 676 O O . TYR A 1 88 ? -9.804 7.111 6.112 1.00 97.31 88 TYR A O 1
ATOM 684 N N . ILE A 1 89 ? -11.017 5.231 6.338 1.00 98.06 89 ILE A N 1
ATOM 685 C CA . ILE A 1 89 ? -10.170 4.606 7.371 1.00 98.06 89 ILE A CA 1
ATOM 686 C C . ILE A 1 89 ? -9.771 3.165 7.028 1.00 98.06 89 ILE A C 1
ATOM 688 O O . ILE A 1 89 ? -9.196 2.456 7.856 1.00 98.06 89 ILE A O 1
ATOM 692 N N . GLY A 1 90 ? -10.127 2.688 5.835 1.00 97.25 90 GLY A N 1
ATOM 693 C CA . GLY A 1 90 ? -9.948 1.302 5.417 1.00 97.25 90 GLY A CA 1
ATOM 694 C C . GLY A 1 90 ? -8.488 0.865 5.436 1.00 97.25 90 GLY A C 1
ATOM 695 O O . GLY A 1 90 ? -8.201 -0.274 5.810 1.00 97.25 90 GLY A O 1
ATOM 696 N N . HIS A 1 91 ? -7.550 1.768 5.135 1.00 98.06 91 HIS A N 1
ATOM 697 C CA . HIS A 1 91 ? -6.132 1.438 5.171 1.00 98.06 91 HIS A CA 1
ATOM 698 C C . HIS A 1 91 ? -5.644 1.214 6.601 1.00 98.06 91 HIS A C 1
ATOM 700 O O . HIS A 1 91 ? -4.952 0.225 6.864 1.00 98.06 91 HIS A O 1
ATOM 706 N N . TYR A 1 92 ? -6.060 2.065 7.538 1.00 97.56 92 TYR A N 1
ATOM 707 C CA . TYR A 1 92 ? -5.799 1.880 8.960 1.00 97.56 92 TYR A CA 1
ATOM 708 C C . TYR A 1 92 ? -6.423 0.578 9.482 1.00 97.56 92 TYR A C 1
ATOM 710 O O . TYR A 1 92 ? -5.785 -0.162 10.240 1.00 97.56 92 TYR A O 1
ATOM 718 N N . LEU A 1 93 ? -7.646 0.247 9.049 1.00 96.50 93 LEU A N 1
ATOM 719 C CA . LEU A 1 93 ? -8.315 -1.008 9.413 1.00 96.50 93 LEU A CA 1
ATOM 720 C C . LEU A 1 93 ? -7.567 -2.243 8.887 1.00 96.50 93 LEU A C 1
ATOM 722 O O . LEU A 1 93 ? -7.430 -3.227 9.619 1.00 96.50 93 LEU A O 1
ATOM 726 N N . ASN A 1 94 ? -7.036 -2.185 7.666 1.00 96.25 94 ASN A N 1
ATOM 727 C CA . ASN A 1 94 ? -6.196 -3.241 7.105 1.00 96.25 94 ASN A CA 1
ATOM 728 C C . ASN A 1 94 ? -4.886 -3.381 7.894 1.00 96.25 94 ASN A C 1
ATOM 730 O O . ASN A 1 94 ? -4.536 -4.482 8.318 1.00 96.25 94 ASN A O 1
ATOM 734 N N . MET A 1 95 ? -4.203 -2.269 8.178 1.00 95.06 95 MET A N 1
ATOM 735 C CA . MET A 1 95 ? -2.933 -2.264 8.915 1.00 95.06 95 MET A CA 1
ATOM 736 C C . MET A 1 95 ? -3.072 -2.773 10.351 1.00 95.06 95 MET A C 1
ATOM 738 O O . MET A 1 95 ? -2.175 -3.454 10.844 1.00 95.06 95 MET A O 1
ATOM 742 N N . LYS A 1 96 ? -4.191 -2.482 11.030 1.00 93.88 96 LYS 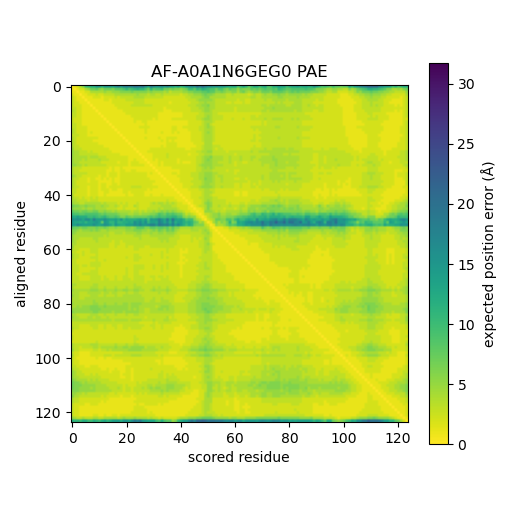A N 1
ATOM 743 C CA . LYS A 1 96 ? -4.471 -2.979 12.391 1.00 93.88 96 LYS A CA 1
ATOM 744 C C . LYS A 1 96 ? -5.044 -4.404 12.422 1.00 93.88 96 LYS A C 1
ATOM 746 O O . LYS A 1 96 ? -5.356 -4.915 13.501 1.00 93.88 96 LYS A O 1
ATOM 751 N N . GLY A 1 97 ? -5.259 -5.009 11.253 1.00 92.94 97 GLY A N 1
ATOM 752 C CA . GLY A 1 97 ? -5.850 -6.332 11.107 1.00 92.94 97 GLY A CA 1
ATOM 753 C C . GLY A 1 97 ? -4.991 -7.448 11.706 1.00 92.94 97 GLY A C 1
ATOM 754 O O . GLY A 1 97 ? -3.833 -7.261 12.081 1.00 92.94 97 GLY A O 1
ATOM 755 N N . ASN A 1 98 ? -5.565 -8.648 11.795 1.00 94.12 98 ASN A N 1
ATOM 756 C CA . ASN 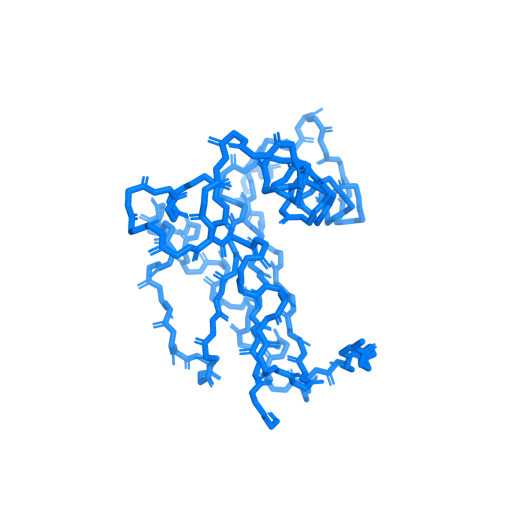A 1 98 ? -4.856 -9.827 12.292 1.00 94.12 98 ASN A CA 1
ATOM 757 C C . ASN A 1 98 ? -3.976 -10.446 11.191 1.00 94.12 98 ASN A C 1
ATOM 759 O O . ASN A 1 98 ? -4.327 -11.475 10.607 1.00 94.12 98 ASN A O 1
ATOM 763 N N . TYR A 1 99 ? -2.857 -9.786 10.904 1.00 95.62 99 TYR A N 1
ATOM 764 C CA . TYR A 1 99 ? -1.839 -10.206 9.942 1.00 95.62 99 TYR A CA 1
ATOM 765 C C . TYR A 1 99 ? -0.499 -10.449 10.648 1.00 95.62 99 TYR A C 1
ATOM 767 O O . TYR A 1 99 ? -0.291 -10.010 11.779 1.00 95.62 99 TYR A O 1
ATOM 775 N N . LYS A 1 100 ? 0.396 -11.198 9.998 1.00 95.62 100 LYS A N 1
ATOM 776 C CA . LYS A 1 100 ? 1.715 -11.577 10.531 1.00 95.62 100 LYS A CA 1
ATOM 777 C C . LYS A 1 100 ? 2.859 -11.099 9.659 1.00 95.62 100 LYS A C 1
ATOM 779 O O . LYS A 1 100 ? 3.904 -10.727 10.189 1.00 95.62 100 LYS A O 1
ATOM 784 N N . THR A 1 101 ? 2.645 -11.068 8.349 1.00 97.38 101 THR A N 1
ATOM 785 C CA . THR A 1 101 ? 3.668 -10.648 7.402 1.00 97.38 101 THR A CA 1
ATOM 786 C C . THR A 1 101 ? 3.148 -9.597 6.431 1.00 97.38 101 THR A C 1
ATOM 788 O O . THR A 1 101 ? 1.936 -9.455 6.228 1.00 97.38 101 THR A O 1
ATOM 791 N N . VAL A 1 102 ? 4.077 -8.832 5.862 1.00 97.62 102 VAL A N 1
ATOM 792 C CA . VAL A 1 102 ? 3.805 -7.753 4.910 1.00 97.62 102 VAL A CA 1
ATOM 793 C C . VAL A 1 102 ? 4.712 -7.860 3.687 1.00 97.62 102 VAL A C 1
ATOM 795 O O . VAL A 1 102 ? 5.896 -8.190 3.807 1.00 97.62 102 VAL A O 1
ATOM 798 N N . ALA A 1 103 ? 4.162 -7.566 2.514 1.00 97.88 103 ALA A N 1
ATOM 799 C CA . ALA A 1 103 ? 4.926 -7.336 1.295 1.00 97.88 103 ALA A CA 1
ATOM 800 C C . ALA A 1 103 ? 4.606 -5.962 0.721 1.00 97.88 103 ALA A C 1
ATOM 802 O O . ALA A 1 103 ? 3.461 -5.516 0.785 1.00 97.88 103 ALA A O 1
ATOM 803 N N . CYS A 1 104 ? 5.614 -5.303 0.165 1.00 96.81 104 CYS A N 1
ATOM 804 C CA . CYS A 1 104 ? 5.478 -3.976 -0.419 1.00 96.81 104 CYS A CA 1
ATOM 805 C C . CYS A 1 104 ? 5.936 -4.022 -1.870 1.00 96.81 104 CYS A C 1
ATOM 807 O O . CYS A 1 104 ? 6.943 -4.657 -2.161 1.00 96.81 104 CYS A O 1
ATOM 809 N N . GLY A 1 105 ? 5.222 -3.321 -2.747 1.00 96.00 105 GLY A N 1
ATOM 810 C CA . GLY A 1 105 ? 5.579 -3.215 -4.154 1.00 96.00 105 GLY A CA 1
ATOM 811 C C . GLY A 1 105 ? 5.492 -1.782 -4.642 1.00 96.00 105 GLY A C 1
ATOM 812 O O . GLY A 1 105 ? 4.501 -1.103 -4.366 1.00 96.00 105 GLY A O 1
ATOM 813 N N . ILE A 1 106 ? 6.522 -1.314 -5.347 1.00 94.69 106 ILE A N 1
ATOM 814 C CA . ILE A 1 106 ? 6.548 0.024 -5.952 1.00 94.69 106 ILE A CA 1
ATOM 815 C C . ILE A 1 106 ? 6.920 -0.105 -7.424 1.00 94.69 106 ILE A C 1
ATOM 817 O O . ILE A 1 106 ? 8.013 -0.550 -7.754 1.00 94.69 106 ILE A O 1
ATOM 821 N N . THR A 1 107 ? 6.038 0.359 -8.306 1.00 94.75 107 THR A N 1
ATOM 822 C CA . THR A 1 107 ? 6.308 0.427 -9.749 1.00 94.75 107 THR A CA 1
ATOM 823 C C . THR A 1 107 ? 6.166 1.857 -10.256 1.00 94.75 107 THR A C 1
ATOM 825 O O . THR A 1 107 ? 5.335 2.616 -9.762 1.00 94.75 107 THR A O 1
ATOM 828 N N . LEU A 1 108 ? 6.980 2.234 -11.243 1.00 93.44 108 LEU A N 1
ATOM 829 C CA . LEU A 1 108 ? 6.892 3.508 -11.955 1.00 93.44 108 LEU A CA 1
ATOM 830 C C . LEU A 1 108 ? 6.398 3.290 -13.388 1.00 93.44 108 LEU A C 1
ATOM 832 O O . LEU A 1 108 ? 6.631 2.236 -13.977 1.00 93.44 108 LEU A O 1
ATOM 836 N N . SER A 1 109 ? 5.748 4.303 -13.962 1.00 93.69 109 SER A N 1
ATOM 837 C CA . SER A 1 109 ? 5.435 4.333 -15.391 1.00 93.69 109 SER A CA 1
ATOM 838 C C . SER A 1 109 ? 6.720 4.396 -16.218 1.00 93.69 109 SER A C 1
ATOM 840 O O . SER A 1 109 ? 7.757 4.836 -15.725 1.00 93.69 109 SER A O 1
ATOM 842 N N . GLU A 1 110 ? 6.653 4.015 -17.497 1.00 91.62 110 GLU A N 1
ATOM 843 C CA . GLU A 1 110 ? 7.814 4.054 -18.405 1.00 91.62 110 GLU A CA 1
ATOM 844 C C . GLU A 1 110 ? 8.465 5.444 -18.485 1.00 91.62 110 GLU A C 1
ATOM 846 O O . GLU A 1 110 ? 9.685 5.564 -18.559 1.00 91.62 110 GLU A O 1
ATOM 851 N N . ASP A 1 111 ? 7.657 6.508 -18.428 1.00 92.00 111 ASP A N 1
ATOM 852 C CA . ASP A 1 111 ? 8.136 7.894 -18.424 1.00 92.00 111 ASP A CA 1
ATOM 853 C C . ASP A 1 111 ? 8.593 8.390 -17.039 1.00 92.00 111 ASP A C 1
ATOM 855 O O . ASP A 1 111 ? 9.009 9.543 -16.899 1.00 92.00 111 ASP A O 1
ATOM 859 N N . GLY A 1 112 ? 8.483 7.543 -16.014 1.00 90.12 112 GLY A N 1
ATOM 860 C CA . GLY A 1 112 ? 8.868 7.816 -14.636 1.00 90.12 112 GLY A CA 1
ATOM 861 C C . GLY A 1 112 ? 8.059 8.912 -13.946 1.00 90.12 112 GLY A C 1
ATOM 862 O O . GLY A 1 112 ? 8.478 9.367 -12.886 1.00 90.12 112 GLY A O 1
ATOM 863 N N . LYS A 1 113 ? 6.941 9.389 -14.515 1.00 91.12 113 LYS A N 1
ATOM 864 C CA . LYS A 1 113 ? 6.153 10.508 -13.949 1.00 91.12 113 LYS A CA 1
ATOM 865 C C . LYS A 1 113 ? 5.101 10.067 -12.945 1.00 91.12 113 LYS A C 1
ATOM 867 O O . LYS A 1 113 ? 4.693 10.859 -12.090 1.00 91.12 113 LYS A O 1
ATOM 872 N N . LYS A 1 114 ? 4.637 8.829 -13.073 1.00 92.44 114 LYS A N 1
ATOM 873 C CA . LYS A 1 114 ? 3.650 8.220 -12.191 1.00 92.44 114 LYS A CA 1
ATOM 874 C C . LYS A 1 114 ? 4.243 6.987 -11.542 1.00 92.44 114 LYS A C 1
ATOM 876 O O . LYS A 1 114 ? 5.126 6.347 -12.106 1.00 92.44 114 LYS A O 1
ATOM 881 N N . GLY A 1 115 ? 3.712 6.633 -10.389 1.00 93.19 115 GLY A N 1
ATOM 882 C CA . GLY A 1 115 ? 3.975 5.346 -9.789 1.00 93.19 115 GLY A CA 1
ATOM 883 C C . GLY A 1 115 ? 2.775 4.785 -9.061 1.00 93.19 115 GLY A C 1
ATOM 884 O O . GLY A 1 115 ? 1.732 5.428 -8.923 1.00 93.19 115 GLY A O 1
ATOM 885 N N . TRP A 1 116 ? 2.953 3.556 -8.612 1.00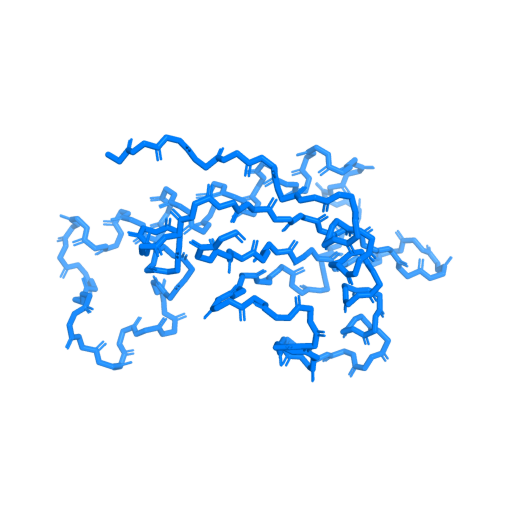 96.12 116 TRP A N 1
ATOM 886 C CA . TRP A 1 116 ? 1.976 2.797 -7.866 1.00 96.12 116 TRP A CA 1
ATOM 887 C C . TRP A 1 116 ? 2.650 2.120 -6.694 1.00 96.12 116 TRP A C 1
ATOM 889 O O . TRP A 1 116 ? 3.740 1.569 -6.842 1.00 96.12 116 TRP A O 1
ATOM 899 N N . PHE A 1 117 ? 2.011 2.194 -5.537 1.00 96.69 117 PHE A N 1
ATOM 900 C CA . PHE A 1 117 ? 2.494 1.581 -4.312 1.00 96.69 117 PHE A CA 1
ATOM 901 C C . PHE A 1 117 ? 1.433 0.630 -3.782 1.00 96.69 117 PHE A C 1
ATOM 903 O O . PHE A 1 117 ? 0.309 1.059 -3.553 1.00 96.69 117 PHE A O 1
ATOM 910 N N . ASN A 1 118 ? 1.784 -0.631 -3.565 1.00 98.06 118 ASN A N 1
ATOM 911 C CA . ASN A 1 118 ? 0.922 -1.602 -2.901 1.00 98.06 118 ASN A CA 1
ATOM 912 C C . ASN A 1 118 ? 1.583 -2.091 -1.607 1.00 98.06 118 ASN A C 1
ATOM 914 O O . ASN A 1 118 ? 2.793 -2.315 -1.559 1.00 98.06 118 ASN A O 1
ATOM 918 N N . VAL A 1 119 ? 0.768 -2.287 -0.571 1.00 98.25 119 VAL A N 1
ATOM 919 C CA . VAL A 1 119 ? 1.140 -2.927 0.696 1.00 98.25 119 VAL A CA 1
ATOM 920 C C . VAL A 1 119 ? 0.183 -4.081 0.933 1.00 98.25 119 VAL A C 1
ATOM 922 O O . VAL A 1 119 ? -0.993 -3.865 1.216 1.00 98.25 119 VAL A O 1
ATOM 925 N N . ASN A 1 120 ? 0.687 -5.302 0.829 1.00 98.50 120 ASN A N 1
ATOM 926 C CA . ASN A 1 120 ? -0.083 -6.523 1.000 1.00 98.50 120 ASN A CA 1
ATOM 927 C C . ASN A 1 120 ? 0.137 -7.106 2.392 1.00 98.50 120 ASN A C 1
ATOM 929 O O . ASN A 1 120 ? 1.273 -7.246 2.847 1.00 98.50 120 ASN A O 1
ATOM 933 N N . PHE A 1 121 ? -0.952 -7.512 3.038 1.00 98.19 121 PHE A N 1
ATOM 934 C CA . PHE A 1 121 ? -0.937 -8.085 4.379 1.00 98.19 121 PHE A CA 1
ATOM 935 C C . PHE A 1 121 ? -1.343 -9.559 4.346 1.00 98.19 121 PHE A C 1
ATOM 937 O O . PHE A 1 121 ? -2.377 -9.921 3.776 1.00 98.19 121 PHE A O 1
ATOM 944 N N . PHE A 1 122 ? -0.564 -10.421 5.002 1.00 97.38 122 PHE A N 1
ATOM 945 C CA . PHE A 1 122 ? -0.780 -11.869 4.994 1.00 97.38 122 PHE A CA 1
ATOM 946 C C . PHE A 1 122 ? -0.924 -12.419 6.413 1.00 97.38 122 PHE A C 1
ATOM 948 O O . PHE A 1 122 ? -0.304 -11.951 7.369 1.00 97.38 122 PHE A O 1
ATOM 955 N N . ARG A 1 123 ? -1.775 -13.440 6.568 1.00 92.06 123 ARG A N 1
ATOM 956 C CA . ARG A 1 123 ? -2.015 -14.109 7.862 1.00 92.06 123 ARG A CA 1
ATOM 957 C C . ARG A 1 123 ? -0.934 -15.132 8.226 1.00 92.06 123 ARG A C 1
ATOM 959 O O . ARG A 1 123 ? -0.893 -15.563 9.376 1.00 92.06 123 ARG A O 1
ATOM 966 N N . LYS A 1 124 ? -0.123 -15.553 7.255 1.00 73.06 124 LYS A N 1
ATOM 967 C CA . LYS A 1 124 ? 0.954 -16.539 7.376 1.00 73.06 124 LYS A CA 1
ATOM 968 C C . LYS A 1 124 ? 2.118 -16.107 6.501 1.00 73.06 124 LYS A C 1
ATOM 970 O O . LYS A 1 124 ? 1.828 -15.605 5.394 1.00 73.06 124 LYS A O 1
#

Mean predicted aligned error: 3.09 Å

Solvent-accessible surface area (backbone atoms only — not comparable to full-atom values): 6751 Å² total; per-residue (Å²): 131,81,81,67,42,78,41,60,67,72,45,26,55,38,30,28,52,44,16,41,52,20,52,74,68,71,30,85,71,65,56,70,56,76,73,67,39,78,41,72,40,74,47,71,71,40,51,32,93,82,33,86,44,74,64,56,43,47,56,50,50,51,42,46,35,41,56,55,25,42,47,37,43,74,72,63,79,33,51,97,87,40,77,89,35,38,89,70,32,44,45,27,53,53,73,71,41,90,55,44,18,36,24,59,9,72,28,64,43,96,86,55,53,34,27,16,36,30,40,34,33,18,72,111

Radius of gyration: 14.33 Å; Cα contacts (8 Å, |Δi|>4): 212; chains: 1; bounding box: 32×32×37 Å

Sequence (124 aa):
MEPLTLAPEEKQTCTDKQAGDDLAENKAHGHFGACGEGAQNSGPNFNTSWRKTAIEVSDAYLKMMWEDEKALVTSGERDPNKDEDYSYIGHYLNMKGNYKTVACGITLSEDGKKGWFNVNFFRK

Nearest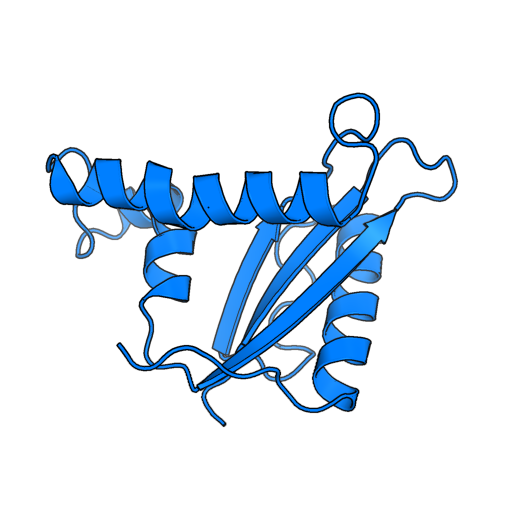 PDB structures (foldseek):
  4d53-assembly2_B  TM=5.130E-01  e=1.754E-01  Borreliella burgdorferi B31
  4it6-assembly1_A  TM=3.417E-01  e=1.026E+00  Drosophila melanogaster
  7kik-assembly1_A  TM=4.271E-01  e=2.736E+00  Wheat dwarf virus
  4it6-assembly1_B  TM=3.716E-01  e=1.848E+00  Drosophila melanogaster

Foldseek 3Di:
DPDAAADDPLLQVVQQVVQVVCQVVQHDCPPPCVSPFPDKDKDGWDFCVVPVDPVSVCVVSVCCLAVVLVVCCVVVVAPPPDPVRCVSNVSNVSVPDQFHHKHKHKDADPVRGTIMIMIGTHND

Secondary structure (DSSP, 8-state):
-PPPEEPPHHHHHHHHHHHHHHHHHT-TTTTTTTT--SEEEEEEEEETTT--SHHHHHHHHHHIIIIIHHHHHHTTSS-TT-GGGHHHHHHHHHHTSS-SEEEEEEEE-TTSSEEEEEEEEE--